Protein AF-A0A3B8W1V2-F1 (afdb_monomer)

pLDDT: mean 96.46, std 4.48, range [6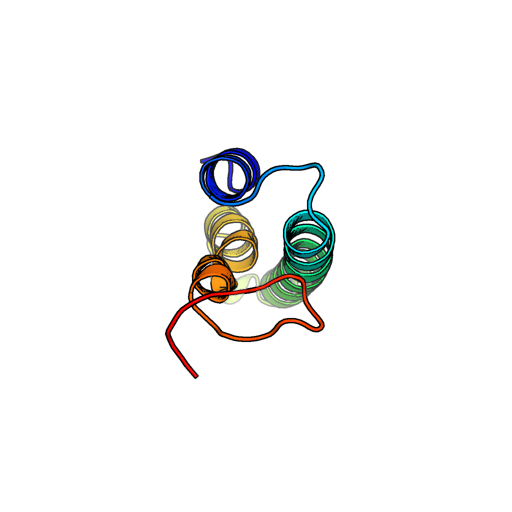4.69, 98.81]

Radius of gyration: 13.99 Å; Cα contacts (8 Å, |Δi|>4): 77; chains: 1; bounding box: 31×23×41 Å

Foldseek 3Di:
DDLLVVLCVPDPPVAQLSVVLQVQLQVQLVVQLVVVVVCVVVVDPNVVSSSCSSCVCSVQLQDCDVVSPRRHPHD

Sequence (75 aa):
MNPVEIIEKYYPVDRDVYKILVAHSRDVATKALQIASMHPEMNLDLKFIEEAAMLHDIGIIYTNAPDLDCHGEYA

Structure (mmCIF, N/CA/C/O backbone):
data_AF-A0A3B8W1V2-F1
#
_entry.id   AF-A0A3B8W1V2-F1
#
loop_
_atom_site.group_PDB
_atom_site.id
_atom_site.type_symbol
_atom_site.label_atom_id
_atom_site.label_alt_id
_atom_site.label_comp_id
_atom_site.label_asym_id
_atom_site.label_entity_id
_atom_site.label_seq_id
_atom_site.pdbx_PDB_ins_code
_atom_site.Cartn_x
_atom_site.Cartn_y
_atom_site.Cartn_z
_atom_site.occupancy
_atom_site.B_iso_or_equiv
_atom_site.auth_seq_id
_atom_site.auth_comp_id
_atom_site.auth_asym_id
_atom_site.auth_atom_id
_atom_site.pdbx_PDB_model_num
ATOM 1 N N . MET A 1 1 ? -6.229 11.580 3.584 1.00 86.00 1 MET A N 1
ATOM 2 C CA . MET A 1 1 ? -5.396 11.568 2.364 1.00 86.00 1 MET A CA 1
ATOM 3 C C . MET A 1 1 ? -5.770 10.322 1.581 1.00 86.00 1 MET A C 1
ATOM 5 O O . MET A 1 1 ? -6.210 9.377 2.214 1.00 86.00 1 MET A O 1
ATOM 9 N N . ASN A 1 2 ? -5.671 10.286 0.253 1.00 95.00 2 ASN A N 1
ATOM 10 C CA . ASN A 1 2 ? -5.913 9.032 -0.466 1.00 95.00 2 ASN A CA 1
ATOM 11 C C . ASN A 1 2 ? -4.573 8.291 -0.644 1.00 95.00 2 ASN A C 1
ATOM 13 O O . ASN A 1 2 ? -3.736 8.761 -1.415 1.00 95.00 2 ASN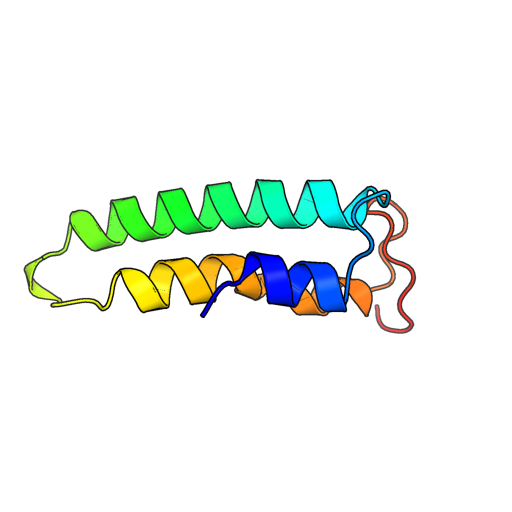 A O 1
ATOM 17 N N . PRO A 1 3 ? -4.317 7.176 0.067 1.00 97.62 3 PRO A N 1
ATOM 18 C CA . PRO A 1 3 ? -3.042 6.472 -0.045 1.00 97.62 3 PRO A CA 1
ATOM 19 C C . PRO A 1 3 ? -2.844 5.843 -1.431 1.00 97.62 3 PRO A C 1
ATOM 21 O O . PRO A 1 3 ? -1.712 5.740 -1.893 1.00 97.62 3 PRO A O 1
ATOM 24 N N . VAL A 1 4 ? -3.927 5.490 -2.135 1.00 97.62 4 VAL A N 1
ATOM 25 C CA . VAL A 1 4 ? -3.849 4.938 -3.496 1.00 97.62 4 VAL A CA 1
ATOM 26 C C . VAL A 1 4 ? -3.307 5.981 -4.473 1.00 97.62 4 VAL A C 1
ATOM 28 O O . VAL A 1 4 ? -2.408 5.664 -5.240 1.00 97.62 4 VAL A O 1
ATOM 31 N N . GLU A 1 5 ? -3.744 7.241 -4.379 1.00 97.50 5 GLU A N 1
ATOM 32 C CA . GLU A 1 5 ? -3.210 8.336 -5.213 1.00 97.50 5 GLU A CA 1
ATOM 33 C C . GLU A 1 5 ? -1.706 8.558 -4.989 1.00 97.50 5 GLU A C 1
ATOM 35 O O . GLU A 1 5 ? -0.974 8.925 -5.909 1.00 97.50 5 GLU A O 1
ATOM 40 N N . ILE A 1 6 ? -1.218 8.320 -3.768 1.00 97.56 6 ILE A N 1
ATOM 41 C CA . ILE A 1 6 ? 0.215 8.407 -3.468 1.00 97.56 6 ILE A CA 1
ATOM 42 C C . ILE A 1 6 ? 0.955 7.224 -4.072 1.00 97.56 6 ILE A C 1
ATOM 44 O O . ILE A 1 6 ? 1.999 7.430 -4.680 1.00 97.56 6 ILE A O 1
ATOM 48 N N . ILE A 1 7 ? 0.430 6.006 -3.950 1.00 98.12 7 ILE A N 1
ATOM 49 C CA . ILE A 1 7 ? 1.025 4.824 -4.583 1.00 98.12 7 ILE A CA 1
ATOM 50 C C . ILE A 1 7 ? 1.102 5.030 -6.103 1.00 98.12 7 ILE A C 1
ATOM 52 O O . ILE A 1 7 ? 2.169 4.865 -6.685 1.00 98.12 7 ILE A O 1
ATOM 56 N N . GLU A 1 8 ? 0.028 5.497 -6.740 1.00 97.25 8 GLU A N 1
ATOM 57 C CA . GLU A 1 8 ? -0.029 5.750 -8.189 1.00 97.25 8 GLU A CA 1
ATOM 58 C C . GLU A 1 8 ? 0.970 6.815 -8.666 1.00 97.25 8 GLU A C 1
ATOM 60 O O . GLU A 1 8 ? 1.404 6.786 -9.817 1.00 97.25 8 GLU A O 1
ATOM 65 N N . LYS A 1 9 ? 1.405 7.724 -7.783 1.00 96.12 9 LYS A N 1
ATOM 66 C CA . LYS A 1 9 ? 2.466 8.695 -8.089 1.00 96.12 9 LYS A CA 1
ATOM 67 C C . LYS A 1 9 ? 3.837 8.037 -8.297 1.00 96.12 9 LYS A C 1
ATOM 69 O O . LYS A 1 9 ? 4.660 8.594 -9.022 1.00 96.12 9 LYS A O 1
ATOM 74 N N . TYR A 1 10 ? 4.100 6.901 -7.652 1.00 95.19 10 TYR A N 1
ATOM 75 C CA . TYR A 1 10 ? 5.396 6.209 -7.707 1.00 95.19 10 TYR A CA 1
ATOM 76 C C . TYR A 1 10 ? 5.348 4.906 -8.515 1.00 95.19 10 TYR A C 1
ATOM 78 O O . TYR A 1 10 ? 6.362 4.501 -9.077 1.00 95.19 10 TYR A O 1
ATOM 86 N N . TYR A 1 11 ? 4.181 4.270 -8.603 1.00 96.62 11 TYR A N 1
ATOM 87 C CA . TYR A 1 11 ? 3.992 2.955 -9.204 1.00 96.62 11 TYR A CA 1
ATOM 88 C C . TYR A 1 11 ? 2.968 3.043 -10.345 1.00 96.62 11 TYR A C 1
ATOM 90 O O . TYR A 1 11 ? 1.771 3.167 -10.074 1.00 96.62 11 TYR A O 1
ATOM 98 N N . PRO A 1 12 ? 3.403 2.966 -11.618 1.00 94.88 12 PRO A N 1
ATOM 99 C CA . PRO A 1 12 ? 2.489 2.856 -12.751 1.00 94.88 12 PRO A CA 1
ATOM 100 C C . PRO A 1 12 ? 1.536 1.659 -12.595 1.00 94.88 12 PRO A C 1
ATOM 102 O O . PRO A 1 12 ? 1.966 0.561 -12.247 1.00 94.88 12 PRO A O 1
ATOM 105 N N . VAL A 1 13 ? 0.241 1.871 -12.848 1.00 95.44 13 VAL A N 1
ATOM 106 C CA . VAL A 1 13 ? -0.830 0.888 -12.569 1.00 95.44 13 VAL A CA 1
ATOM 107 C C . VAL A 1 13 ? -0.772 -0.381 -13.427 1.00 95.44 13 VAL A C 1
ATOM 109 O O . VAL A 1 13 ? -1.383 -1.397 -13.095 1.00 95.44 13 VAL A O 1
ATOM 112 N N . ASP A 1 14 ? -0.065 -0.323 -14.552 1.00 96.06 14 ASP A N 1
ATOM 113 C CA . ASP A 1 14 ? 0.145 -1.432 -15.480 1.00 96.06 14 ASP A CA 1
ATOM 114 C C . ASP A 1 14 ? 1.234 -2.406 -15.009 1.00 96.06 14 ASP A C 1
ATOM 116 O O . ASP A 1 14 ? 1.220 -3.573 -15.413 1.00 96.06 14 ASP A O 1
ATOM 120 N N . ARG A 1 15 ? 2.112 -1.963 -14.103 1.00 96.00 15 ARG A N 1
ATOM 121 C CA . ARG A 1 15 ? 3.188 -2.766 -13.518 1.00 96.00 15 ARG A CA 1
ATOM 122 C C . ARG A 1 15 ? 2.687 -3.782 -12.501 1.00 96.00 15 ARG A C 1
ATOM 124 O O . ARG A 1 15 ? 1.695 -3.567 -11.800 1.00 96.00 15 ARG A O 1
ATOM 131 N N . ASP A 1 16 ? 3.408 -4.889 -12.378 1.00 97.25 16 ASP A N 1
ATOM 132 C CA . ASP A 1 16 ? 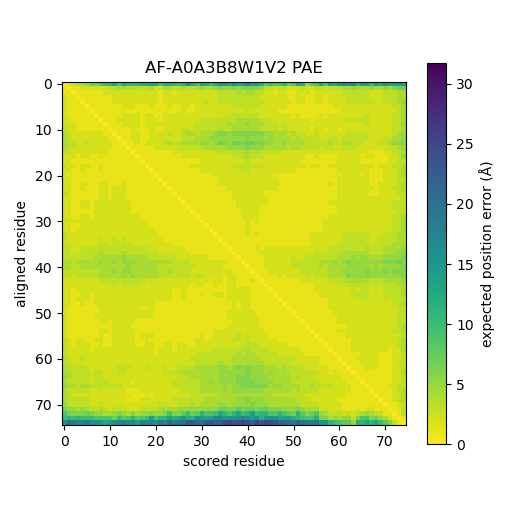3.015 -5.957 -11.458 1.00 97.25 16 ASP A CA 1
ATOM 133 C C . ASP A 1 16 ? 3.304 -5.578 -10.006 1.00 97.25 16 ASP A C 1
ATOM 135 O O . ASP A 1 16 ? 2.473 -5.850 -9.136 1.00 97.25 16 ASP A O 1
ATOM 139 N N . VAL A 1 17 ? 4.379 -4.819 -9.762 1.00 97.25 17 VAL A N 1
ATOM 140 C CA . VAL A 1 17 ? 4.690 -4.270 -8.434 1.00 97.25 17 VAL A CA 1
ATOM 141 C C . VAL A 1 17 ? 3.530 -3.448 -7.865 1.00 97.25 17 VAL A C 1
ATOM 143 O O . VAL A 1 17 ? 3.238 -3.550 -6.676 1.00 97.25 17 VAL A O 1
ATOM 146 N N . TYR A 1 18 ? 2.808 -2.683 -8.697 1.00 98.19 18 TYR A N 1
ATOM 147 C CA . TYR A 1 18 ? 1.649 -1.901 -8.253 1.00 98.19 18 TYR A CA 1
ATOM 148 C C . TYR A 1 18 ? 0.542 -2.818 -7.730 1.00 98.19 18 TYR A C 1
ATOM 150 O O . TYR A 1 18 ? 0.037 -2.627 -6.624 1.00 98.19 18 TYR A O 1
ATOM 158 N N . LYS A 1 19 ? 0.173 -3.838 -8.515 1.00 97.88 19 LYS A N 1
ATOM 159 C CA . LYS A 1 19 ? -0.901 -4.778 -8.162 1.00 97.88 19 LYS A CA 1
ATOM 160 C C . LYS A 1 19 ? -0.550 -5.544 -6.890 1.00 97.88 19 LYS A C 1
ATOM 162 O O . LYS A 1 19 ? -1.409 -5.694 -6.023 1.00 97.88 19 LYS A O 1
ATOM 167 N N . ILE A 1 20 ? 0.704 -5.990 -6.780 1.00 97.75 20 ILE A N 1
ATOM 168 C CA . ILE A 1 20 ? 1.230 -6.709 -5.615 1.00 97.75 20 ILE A CA 1
ATOM 169 C C . ILE A 1 20 ? 1.186 -5.810 -4.378 1.00 97.75 20 ILE A C 1
ATOM 171 O O . ILE A 1 20 ? 0.565 -6.188 -3.385 1.00 97.75 20 ILE A O 1
ATOM 175 N N . LEU A 1 21 ? 1.774 -4.610 -4.452 1.00 98.19 21 LEU A N 1
ATOM 176 C CA . LEU A 1 21 ? 1.823 -3.659 -3.343 1.00 98.19 21 LEU A CA 1
ATOM 177 C C . LEU A 1 21 ? 0.416 -3.290 -2.871 1.00 98.19 21 LEU A C 1
ATOM 179 O O . LEU A 1 21 ? 0.126 -3.399 -1.687 1.00 98.19 21 LEU A O 1
ATOM 183 N N . VAL A 1 22 ? -0.488 -2.909 -3.780 1.00 98.31 22 VAL A N 1
ATOM 184 C CA . VAL A 1 22 ? -1.854 -2.501 -3.416 1.00 98.31 22 VAL A CA 1
ATOM 185 C C . VAL A 1 22 ? -2.644 -3.652 -2.793 1.00 98.31 22 VAL A C 1
ATOM 187 O O . VAL A 1 22 ? -3.361 -3.428 -1.817 1.00 98.31 22 VAL A O 1
ATOM 190 N N . ALA A 1 23 ? -2.542 -4.869 -3.335 1.00 98.44 23 ALA A N 1
ATOM 191 C CA . ALA A 1 23 ? -3.226 -6.031 -2.771 1.00 98.44 23 ALA A CA 1
ATOM 192 C C . ALA A 1 23 ? -2.696 -6.360 -1.367 1.00 98.44 23 ALA A C 1
ATOM 194 O O . ALA A 1 23 ? -3.477 -6.425 -0.419 1.00 98.44 23 ALA A O 1
ATOM 195 N N . HIS A 1 24 ? -1.374 -6.461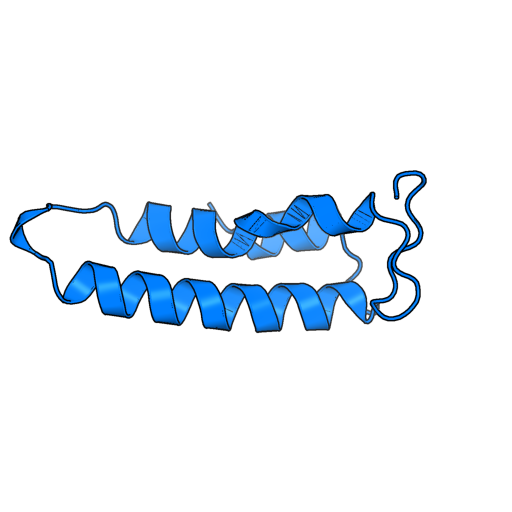 -1.220 1.00 98.31 24 HIS A N 1
ATOM 196 C CA . HIS A 1 24 ? -0.720 -6.718 0.060 1.00 98.31 24 HIS A CA 1
ATOM 197 C C . HIS A 1 24 ? -1.069 -5.653 1.112 1.00 98.31 24 HIS A C 1
ATOM 199 O O . HIS A 1 24 ? -1.523 -5.974 2.210 1.00 98.31 24 HIS A O 1
ATOM 205 N N . SER A 1 25 ? -0.933 -4.377 0.755 1.00 98.62 25 SER A N 1
ATOM 206 C CA . SER A 1 25 ? -1.262 -3.242 1.615 1.00 98.62 25 SER A CA 1
ATOM 207 C C . SER A 1 25 ? -2.719 -3.258 2.090 1.00 98.62 25 SER A C 1
ATOM 209 O O . SER A 1 25 ? -2.984 -2.947 3.251 1.00 98.62 25 SER A O 1
ATOM 211 N N . ARG A 1 26 ? -3.676 -3.664 1.238 1.00 98.69 26 ARG A N 1
ATOM 212 C CA . ARG A 1 26 ? -5.091 -3.815 1.630 1.00 98.69 26 ARG A CA 1
ATOM 213 C C . ARG A 1 26 ? -5.302 -4.940 2.637 1.00 98.69 26 ARG A C 1
ATOM 215 O O . ARG A 1 26 ? -6.083 -4.763 3.575 1.00 98.69 26 ARG A O 1
ATOM 222 N N . ASP A 1 27 ? -4.616 -6.066 2.468 1.00 98.81 27 ASP A N 1
ATOM 223 C CA . ASP A 1 27 ? -4.686 -7.183 3.414 1.00 98.81 27 ASP A CA 1
ATOM 224 C C . ASP A 1 27 ? -4.137 -6.767 4.788 1.00 98.81 27 ASP A C 1
ATOM 226 O O . ASP A 1 27 ? -4.774 -7.012 5.820 1.00 98.81 27 ASP A O 1
ATOM 230 N N . VAL A 1 28 ? -3.005 -6.053 4.807 1.00 98.81 28 VAL A N 1
ATOM 231 C CA . VAL A 1 28 ? -2.405 -5.502 6.033 1.00 98.81 28 VAL A CA 1
ATOM 232 C C . VAL A 1 28 ? -3.325 -4.468 6.682 1.00 98.81 28 VAL A C 1
ATOM 234 O O . VAL A 1 28 ? -3.598 -4.574 7.877 1.00 98.81 28 VAL A O 1
ATOM 237 N N . ALA A 1 29 ? -3.861 -3.512 5.917 1.00 98.75 29 ALA A N 1
ATOM 238 C CA . ALA A 1 29 ? -4.783 -2.497 6.428 1.00 98.75 29 ALA A CA 1
ATOM 239 C C . ALA A 1 29 ? -6.044 -3.131 7.030 1.00 98.75 29 ALA A C 1
ATOM 241 O O . ALA A 1 29 ? -6.430 -2.805 8.153 1.00 98.75 29 ALA A O 1
ATOM 242 N N . THR A 1 30 ? -6.634 -4.110 6.340 1.00 98.81 30 THR A N 1
ATOM 243 C CA . THR A 1 30 ? -7.795 -4.860 6.836 1.00 98.81 30 THR A CA 1
ATOM 244 C C . THR A 1 30 ? -7.477 -5.541 8.163 1.00 98.81 30 THR A C 1
ATOM 246 O O . THR A 1 30 ? -8.244 -5.432 9.122 1.00 98.81 30 THR A O 1
ATOM 249 N N . LYS A 1 31 ? -6.328 -6.221 8.257 1.00 98.81 31 LYS A N 1
ATOM 250 C CA . LYS A 1 31 ? -5.923 -6.910 9.483 1.00 98.81 31 LYS A CA 1
ATOM 251 C C . LYS A 1 31 ? -5.626 -5.938 10.627 1.00 98.81 31 LYS A C 1
ATOM 253 O O . LYS A 1 31 ? -6.023 -6.204 11.762 1.00 98.81 31 LYS A O 1
ATOM 258 N N . ALA A 1 32 ? -4.970 -4.818 10.337 1.00 98.75 32 ALA A N 1
ATOM 259 C CA . ALA A 1 32 ? -4.666 -3.779 11.314 1.00 98.75 32 ALA A CA 1
ATOM 260 C C . ALA A 1 32 ? -5.948 -3.152 11.880 1.00 98.75 32 ALA A C 1
ATOM 262 O O . ALA A 1 32 ? -6.084 -3.036 13.097 1.00 98.75 32 ALA A O 1
ATOM 263 N N . LEU A 1 33 ? -6.924 -2.838 11.022 1.00 98.69 33 LEU A N 1
ATOM 264 C CA . LEU A 1 33 ? -8.232 -2.324 11.435 1.00 98.69 33 LEU A CA 1
ATOM 265 C C . LEU A 1 33 ? -9.025 -3.339 12.263 1.00 98.69 33 LEU A C 1
ATOM 267 O O . LEU A 1 33 ? -9.633 -2.960 13.263 1.00 98.69 33 LEU A O 1
ATOM 271 N N . GLN A 1 34 ? -8.990 -4.627 11.900 1.00 98.69 34 GLN A N 1
ATOM 272 C CA . GLN A 1 34 ? -9.607 -5.688 12.706 1.00 98.69 34 GLN A CA 1
ATOM 273 C C . GLN A 1 34 ? -9.036 -5.703 14.125 1.00 98.69 34 GLN A C 1
ATOM 275 O O . GLN A 1 34 ? -9.801 -5.679 15.086 1.00 98.69 34 GLN A O 1
ATOM 280 N N . ILE A 1 35 ? -7.709 -5.686 14.265 1.00 98.56 35 ILE A N 1
ATOM 281 C CA . ILE A 1 35 ? -7.050 -5.670 15.576 1.00 98.56 35 ILE A CA 1
ATOM 282 C C . ILE A 1 35 ? -7.393 -4.381 16.331 1.00 98.56 35 ILE A C 1
ATOM 284 O O . ILE A 1 35 ? -7.797 -4.446 17.486 1.00 98.56 35 ILE A O 1
ATOM 288 N N . ALA A 1 36 ? -7.310 -3.219 15.680 1.00 98.38 36 ALA A N 1
ATOM 289 C CA . ALA A 1 36 ? -7.634 -1.939 16.307 1.00 98.38 36 ALA A CA 1
ATOM 290 C C . ALA A 1 36 ? -9.090 -1.886 16.806 1.00 98.38 36 ALA A C 1
ATOM 292 O O . ALA A 1 36 ? -9.353 -1.380 17.895 1.00 98.38 36 ALA A O 1
ATOM 293 N N . SER A 1 37 ? -10.032 -2.474 16.060 1.00 96.81 37 SER A N 1
ATOM 294 C CA . SER A 1 37 ? -11.445 -2.552 16.454 1.00 96.81 37 SER A CA 1
ATOM 295 C C . SER A 1 37 ? -11.698 -3.437 17.681 1.00 96.81 37 SER A C 1
ATOM 297 O O . SER A 1 37 ? -12.689 -3.238 18.381 1.00 96.81 37 SER A O 1
ATOM 299 N N . MET A 1 38 ? -10.797 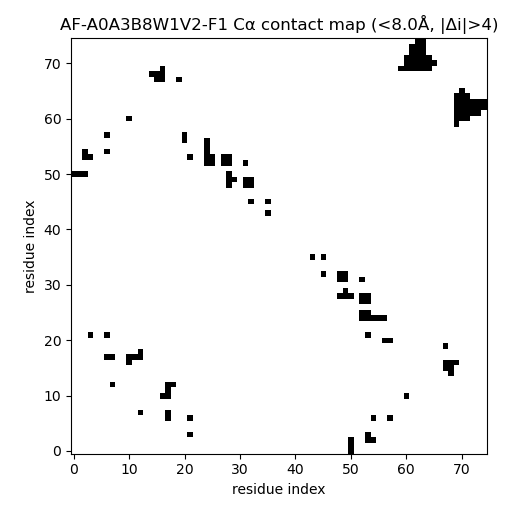-4.3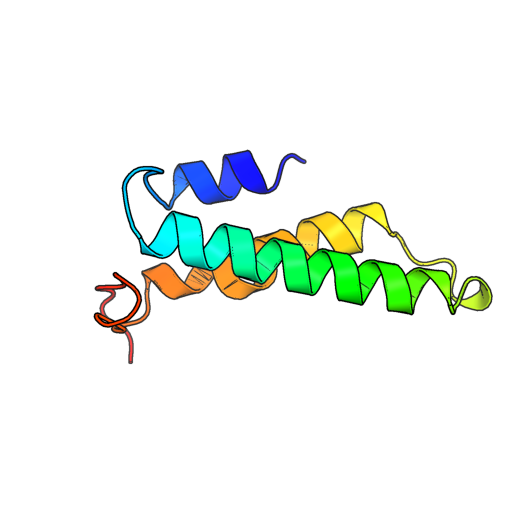84 17.973 1.00 98.19 38 MET A N 1
ATOM 300 C CA . MET A 1 38 ? -10.854 -5.218 19.179 1.00 98.19 38 MET A CA 1
ATOM 301 C C . MET A 1 38 ? -10.392 -4.475 20.440 1.00 98.19 38 MET A C 1
ATOM 303 O O . MET A 1 38 ? -10.626 -4.979 21.536 1.00 98.19 38 MET A O 1
ATOM 307 N N . HIS A 1 39 ? -9.775 -3.298 20.289 1.00 97.75 39 HIS A N 1
ATOM 308 C CA . HIS A 1 39 ? -9.183 -2.512 21.374 1.00 97.75 39 HIS A CA 1
ATOM 309 C C . HIS A 1 39 ? -9.768 -1.086 21.462 1.00 97.75 39 HIS A C 1
ATOM 311 O O . HIS A 1 39 ? -9.033 -0.097 21.333 1.00 97.75 39 HIS A O 1
ATOM 317 N N . PRO A 1 40 ? -11.093 -0.925 21.673 1.00 96.06 40 PRO A N 1
ATOM 318 C CA . PRO A 1 40 ? -11.718 0.395 21.774 1.00 96.06 40 PRO A CA 1
ATOM 319 C C . PRO A 1 40 ? -11.171 1.236 22.940 1.00 96.06 40 PRO A C 1
ATOM 321 O O . PRO A 1 40 ? -11.202 2.464 22.877 1.00 96.06 40 PRO A O 1
ATOM 324 N N . GLU A 1 41 ? -10.627 0.603 23.983 1.00 98.38 41 GLU A N 1
ATOM 325 C CA . GLU A 1 41 ? -10.002 1.265 25.131 1.00 98.38 41 GLU A CA 1
ATOM 326 C C . GLU A 1 41 ? -8.779 2.113 24.761 1.00 98.38 41 GLU A C 1
ATOM 328 O O . GLU A 1 41 ? -8.423 3.031 25.497 1.00 98.38 41 GLU A O 1
ATOM 333 N N . MET A 1 42 ? -8.144 1.825 23.622 1.00 97.75 42 MET A N 1
ATOM 334 C CA . MET A 1 42 ? -6.949 2.533 23.167 1.00 97.75 42 MET A CA 1
ATOM 335 C C . MET A 1 42 ? -7.263 3.828 22.404 1.00 97.75 42 MET A C 1
ATOM 337 O O . MET A 1 42 ? -6.343 4.601 22.147 1.00 97.75 42 MET A O 1
ATOM 341 N N . ASN A 1 43 ? -8.532 4.078 22.046 1.00 97.12 43 ASN A N 1
ATOM 342 C CA . ASN A 1 43 ? -8.974 5.258 21.288 1.00 97.12 43 ASN A CA 1
ATOM 343 C C . ASN A 1 43 ? -8.095 5.545 20.049 1.00 97.12 43 ASN A C 1
ATOM 345 O O . ASN A 1 43 ? -7.609 6.660 19.845 1.00 97.12 43 ASN A O 1
ATOM 349 N N . LEU A 1 44 ? -7.837 4.498 19.260 1.00 98.19 44 LEU A N 1
ATOM 350 C CA . LEU A 1 44 ? -6.941 4.545 18.106 1.00 98.19 44 LEU A CA 1
ATOM 351 C C . LEU A 1 44 ? -7.549 5.332 16.940 1.00 98.19 44 LEU A C 1
ATOM 353 O O . LEU A 1 44 ? -8.737 5.209 16.639 1.00 98.19 44 LEU A O 1
ATOM 357 N N . ASP A 1 45 ? -6.704 6.072 16.220 1.00 98.06 45 ASP A N 1
ATOM 358 C CA . ASP A 1 45 ? -7.084 6.702 14.955 1.00 98.06 45 ASP A CA 1
ATOM 359 C C . ASP A 1 45 ? -7.119 5.649 13.837 1.00 98.06 45 ASP A C 1
ATOM 361 O O . ASP A 1 45 ? -6.111 5.345 13.195 1.00 98.06 45 ASP A O 1
ATOM 365 N N . LEU A 1 46 ? -8.302 5.071 13.620 1.00 97.88 46 LEU A N 1
ATOM 366 C CA . LEU A 1 46 ? -8.514 4.030 12.612 1.00 97.88 46 LEU A CA 1
ATOM 367 C C . LEU A 1 46 ? -8.195 4.517 11.197 1.00 97.88 46 LEU A C 1
ATOM 369 O O . LEU A 1 46 ? -7.660 3.756 10.395 1.00 97.88 46 LEU A O 1
ATOM 373 N N . LYS A 1 47 ? -8.482 5.786 10.896 1.00 97.88 47 LYS A N 1
ATOM 374 C CA . LYS A 1 47 ? -8.210 6.355 9.577 1.00 97.88 47 LYS A CA 1
ATOM 375 C C . LYS A 1 47 ? -6.709 6.459 9.342 1.00 97.88 47 LYS A C 1
ATOM 377 O O . LYS A 1 47 ? -6.231 6.076 8.280 1.00 97.88 47 LYS A O 1
ATOM 382 N N . PHE A 1 48 ? -5.964 6.936 10.336 1.00 98.12 48 PHE A N 1
ATOM 383 C CA . PHE A 1 48 ? -4.510 6.983 10.242 1.00 98.12 48 PHE A CA 1
ATOM 384 C C . PHE A 1 48 ? -3.901 5.581 10.116 1.00 98.12 48 PHE A C 1
ATOM 386 O O . PHE A 1 48 ? -2.991 5.393 9.316 1.00 98.12 48 PHE A O 1
ATOM 393 N N . ILE A 1 49 ? -4.421 4.585 10.844 1.00 98.56 49 ILE A N 1
ATOM 394 C CA . ILE A 1 49 ? -3.969 3.189 10.726 1.00 98.56 49 ILE A CA 1
ATOM 395 C C . ILE A 1 49 ? -4.180 2.659 9.307 1.00 98.56 49 ILE A C 1
ATOM 397 O O . ILE A 1 49 ? -3.260 2.068 8.747 1.00 98.56 49 ILE A O 1
ATOM 401 N N . GLU A 1 50 ? -5.356 2.876 8.718 1.00 98.62 50 GLU A N 1
ATOM 402 C CA . GLU A 1 50 ? -5.638 2.472 7.338 1.00 98.62 50 GLU A CA 1
ATOM 403 C C . GLU A 1 50 ? -4.684 3.154 6.348 1.00 98.62 50 GLU A C 1
ATOM 405 O O . GLU A 1 50 ? -4.025 2.482 5.554 1.00 98.62 50 GLU A O 1
ATOM 410 N N . GLU A 1 51 ? -4.563 4.484 6.425 1.00 98.62 51 GLU A N 1
ATOM 411 C CA . GLU A 1 51 ? -3.694 5.273 5.546 1.00 98.62 51 GLU A CA 1
ATOM 412 C C . GLU A 1 51 ? -2.217 4.850 5.679 1.00 98.62 51 GLU A C 1
ATOM 414 O O . GLU A 1 51 ? -1.530 4.689 4.669 1.00 98.62 51 GLU A O 1
ATOM 419 N N . ALA A 1 52 ? -1.731 4.623 6.903 1.00 98.25 52 ALA A N 1
ATOM 420 C CA . ALA A 1 52 ? -0.355 4.214 7.176 1.00 98.25 52 ALA A CA 1
ATOM 421 C C . ALA A 1 52 ? -0.079 2.770 6.741 1.00 98.25 52 ALA A C 1
ATOM 423 O O . ALA A 1 52 ? 0.942 2.513 6.107 1.00 98.25 52 ALA A O 1
ATOM 424 N N . ALA A 1 53 ? -0.991 1.835 7.021 1.00 98.69 53 ALA A N 1
ATOM 425 C CA . ALA A 1 53 ? -0.869 0.448 6.580 1.00 98.69 53 ALA A CA 1
ATOM 426 C C . ALA A 1 53 ? -0.836 0.350 5.051 1.00 98.69 53 ALA A C 1
ATOM 428 O O . ALA A 1 53 ? -0.047 -0.415 4.497 1.00 98.69 53 ALA A O 1
ATOM 429 N N . MET A 1 54 ? -1.622 1.182 4.361 1.00 98.62 54 MET A N 1
ATOM 430 C CA . MET A 1 54 ? -1.599 1.223 2.903 1.00 98.62 54 MET A CA 1
ATOM 431 C C . MET A 1 54 ? -0.242 1.659 2.329 1.00 98.62 54 MET A C 1
ATOM 433 O O . MET A 1 54 ? 0.131 1.214 1.244 1.00 98.62 54 MET A O 1
ATOM 437 N N . LEU A 1 55 ? 0.498 2.508 3.049 1.00 98.56 55 LEU A N 1
ATOM 438 C CA . LEU A 1 55 ? 1.748 3.129 2.595 1.00 98.56 55 LEU A CA 1
ATOM 439 C C . LEU A 1 55 ? 3.015 2.521 3.214 1.00 98.56 55 LEU A C 1
ATOM 441 O O . LEU A 1 55 ? 4.109 2.961 2.865 1.00 98.56 55 LEU A O 1
ATOM 445 N N . HIS A 1 56 ? 2.898 1.549 4.122 1.00 98.50 56 HIS A N 1
ATOM 446 C CA . HIS A 1 56 ? 4.022 1.100 4.952 1.00 98.50 56 HIS A CA 1
ATOM 447 C C . HIS A 1 56 ? 5.227 0.590 4.139 1.00 98.50 56 HIS A C 1
ATOM 449 O O . HIS A 1 56 ? 6.363 0.917 4.474 1.00 98.50 56 HIS A O 1
ATOM 455 N N . ASP A 1 57 ? 4.963 -0.102 3.027 1.00 97.88 57 ASP A N 1
ATOM 456 C CA . ASP A 1 57 ? 5.967 -0.689 2.130 1.00 97.88 57 ASP A CA 1
ATOM 457 C C . ASP A 1 57 ? 6.180 0.114 0.835 1.00 97.88 57 ASP A C 1
ATOM 459 O O . ASP A 1 57 ? 6.782 -0.365 -0.126 1.00 97.88 57 ASP A O 1
ATOM 463 N N . ILE A 1 58 ? 5.747 1.379 0.782 1.00 97.00 58 ILE A N 1
ATOM 464 C CA . ILE A 1 58 ? 5.886 2.219 -0.423 1.00 97.00 58 ILE A CA 1
ATOM 465 C C . ILE A 1 58 ? 7.348 2.408 -0.876 1.00 97.00 58 ILE A C 1
ATOM 467 O O . ILE A 1 58 ? 7.601 2.793 -2.016 1.00 97.00 58 ILE A O 1
ATOM 471 N N . GLY A 1 59 ? 8.324 2.130 -0.010 1.00 96.31 59 GLY A N 1
ATOM 472 C CA . GLY A 1 59 ? 9.749 2.186 -0.334 1.00 96.31 59 GLY A CA 1
ATOM 473 C C . GLY A 1 59 ? 10.271 1.030 -1.198 1.00 96.31 59 GLY A C 1
ATOM 474 O O . GLY A 1 59 ? 11.385 1.144 -1.702 1.00 96.31 59 GLY A O 1
ATOM 475 N N . ILE A 1 60 ? 9.502 -0.049 -1.408 1.00 95.88 60 ILE A N 1
ATOM 476 C CA . ILE A 1 60 ? 9.986 -1.274 -2.076 1.00 95.88 60 ILE A CA 1
ATOM 477 C C . ILE A 1 60 ? 10.455 -1.056 -3.526 1.00 95.88 60 ILE A C 1
ATOM 479 O O . ILE A 1 60 ? 11.280 -1.814 -4.027 1.00 95.88 60 ILE A O 1
ATOM 483 N N . ILE A 1 61 ? 10.008 0.013 -4.195 1.00 94.31 61 ILE A N 1
ATOM 484 C CA . ILE A 1 61 ? 10.491 0.422 -5.528 1.00 94.31 61 ILE A CA 1
ATOM 485 C C . ILE A 1 61 ? 12.006 0.644 -5.586 1.00 94.31 61 ILE A C 1
ATOM 487 O O . ILE A 1 61 ? 12.610 0.498 -6.647 1.00 94.31 61 ILE A O 1
ATOM 491 N N . TYR A 1 62 ? 12.620 0.998 -4.456 1.00 95.19 62 TYR A N 1
ATOM 492 C CA . TYR A 1 62 ? 14.057 1.227 -4.347 1.00 95.19 62 TYR A CA 1
ATOM 493 C C . TYR A 1 62 ? 14.845 -0.064 -4.086 1.00 95.19 62 TYR A C 1
ATOM 495 O O . TYR A 1 62 ? 16.070 -0.060 -4.194 1.00 95.19 62 TYR A O 1
ATOM 503 N N . THR A 1 63 ? 14.165 -1.172 -3.803 1.00 95.50 63 THR A N 1
ATOM 504 C CA . THR A 1 63 ? 14.789 -2.476 -3.595 1.00 95.50 63 THR A CA 1
ATOM 505 C C . THR A 1 63 ? 15.002 -3.192 -4.930 1.00 95.50 63 THR A C 1
ATOM 507 O O . THR A 1 63 ? 14.159 -3.150 -5.829 1.00 95.50 63 THR A O 1
ATOM 510 N N . ASN A 1 64 ? 16.124 -3.890 -5.069 1.00 96.44 64 ASN A N 1
ATOM 511 C CA . ASN A 1 64 ? 16.377 -4.798 -6.177 1.00 96.44 64 ASN A CA 1
ATOM 512 C C . ASN A 1 64 ? 15.679 -6.142 -5.918 1.00 96.44 64 ASN A C 1
ATOM 514 O O . ASN A 1 64 ? 16.288 -7.088 -5.419 1.00 96.44 64 ASN A O 1
ATOM 518 N N . ALA A 1 65 ? 14.390 -6.216 -6.251 1.00 95.12 65 ALA A N 1
ATOM 519 C CA . ALA A 1 65 ? 13.581 -7.430 -6.157 1.00 95.12 65 ALA A CA 1
ATOM 520 C C . ALA A 1 65 ? 12.855 -7.695 -7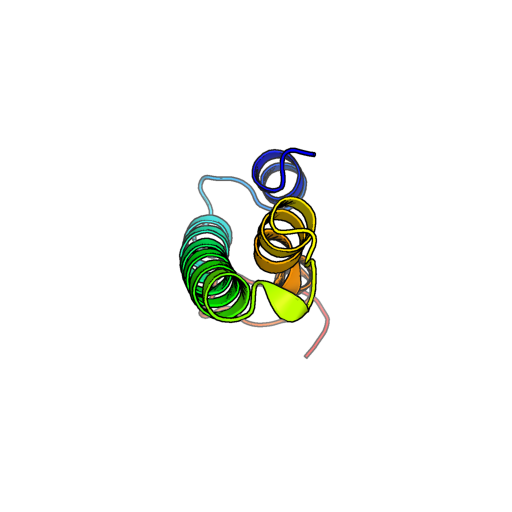.491 1.00 95.12 65 ALA A C 1
ATOM 522 O O . ALA A 1 65 ? 11.652 -7.440 -7.601 1.00 95.12 65 ALA A O 1
ATOM 523 N N . PRO A 1 66 ? 13.561 -8.205 -8.521 1.00 95.44 66 PRO A N 1
ATOM 524 C CA . PRO A 1 66 ? 12.994 -8.380 -9.859 1.00 95.44 66 PRO A CA 1
ATOM 525 C C . PRO A 1 66 ? 11.776 -9.308 -9.901 1.00 95.44 66 PRO A C 1
ATOM 527 O O . PRO A 1 66 ? 10.880 -9.087 -10.709 1.00 95.44 66 PRO A O 1
ATOM 530 N N . ASP A 1 67 ? 11.703 -10.292 -9.000 1.00 95.62 67 ASP A N 1
ATOM 531 C CA . ASP A 1 67 ? 10.558 -11.209 -8.873 1.00 95.62 67 ASP A CA 1
ATOM 532 C C . ASP A 1 67 ? 9.254 -10.494 -8.476 1.00 95.62 67 ASP A C 1
ATOM 534 O O . ASP A 1 67 ? 8.163 -11.027 -8.673 1.00 95.62 67 ASP A O 1
ATOM 538 N N . LEU A 1 68 ? 9.364 -9.282 -7.923 1.00 94.69 68 LEU A N 1
ATOM 539 C CA . LEU A 1 68 ? 8.245 -8.409 -7.575 1.00 94.69 68 LEU A CA 1
ATOM 540 C C . LEU A 1 68 ? 8.065 -7.259 -8.572 1.00 94.69 68 LEU A C 1
ATOM 542 O O . LEU A 1 68 ? 7.266 -6.372 -8.296 1.00 94.69 68 LEU A O 1
ATOM 546 N N . ASP A 1 69 ? 8.798 -7.245 -9.694 1.00 97.06 69 ASP A N 1
ATOM 547 C CA . ASP A 1 69 ? 8.888 -6.100 -10.611 1.00 97.06 69 ASP A CA 1
ATOM 548 C C . ASP A 1 69 ? 9.463 -4.842 -9.911 1.00 97.06 69 ASP A C 1
ATOM 550 O O . ASP A 1 69 ? 9.062 -3.705 -10.161 1.00 97.06 69 ASP A O 1
ATOM 554 N N . CYS A 1 70 ? 10.443 -5.019 -9.016 1.00 96.00 70 CYS A N 1
ATOM 555 C CA . CYS A 1 70 ? 11.243 -3.929 -8.448 1.00 96.00 70 CYS A CA 1
ATOM 556 C C . CYS A 1 70 ? 12.683 -3.977 -8.978 1.00 96.00 70 CYS A C 1
ATOM 558 O O . CYS A 1 70 ? 13.343 -5.014 -8.934 1.00 96.00 70 CYS A O 1
ATOM 560 N N . HIS A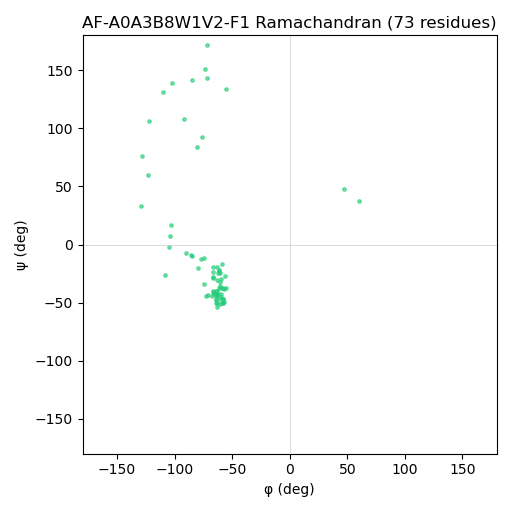 1 71 ? 13.191 -2.835 -9.447 1.00 95.06 71 HIS A N 1
ATOM 561 C CA . HIS A 1 71 ? 14.515 -2.712 -10.075 1.00 95.06 71 HIS A CA 1
ATOM 562 C C . HIS A 1 71 ? 15.341 -1.576 -9.464 1.00 95.06 71 HIS A C 1
ATOM 564 O O . HIS A 1 71 ? 16.070 -0.881 -10.171 1.00 95.06 71 HIS A O 1
ATOM 570 N N . GLY A 1 72 ? 15.170 -1.329 -8.165 1.00 93.06 72 GLY A N 1
ATOM 571 C CA . GLY A 1 72 ? 15.922 -0.290 -7.477 1.00 93.06 72 GLY A CA 1
ATOM 572 C C . GLY A 1 72 ? 17.396 -0.651 -7.272 1.00 93.06 72 GLY A C 1
ATOM 573 O O . GLY A 1 72 ? 17.834 -1.767 -7.546 1.00 93.06 72 GLY A O 1
ATOM 574 N N . GLU A 1 73 ? 18.176 0.318 -6.797 1.00 92.94 73 GLU A N 1
ATOM 575 C CA . GLU A 1 73 ? 19.634 0.188 -6.654 1.00 92.94 73 GLU A CA 1
ATOM 576 C C . GLU A 1 73 ? 20.072 -0.374 -5.290 1.00 92.94 73 GLU A C 1
ATOM 578 O O . GLU A 1 73 ? 21.255 -0.652 -5.091 1.00 92.94 73 GLU A O 1
ATOM 583 N N . TYR A 1 74 ? 19.142 -0.546 -4.347 1.00 82.81 74 TYR A N 1
ATOM 584 C CA . TYR A 1 74 ? 19.436 -1.001 -2.988 1.00 82.81 74 TYR A CA 1
ATOM 585 C C . TYR A 1 74 ? 19.076 -2.482 -2.818 1.00 82.81 74 TYR A C 1
ATOM 587 O O . TYR A 1 74 ? 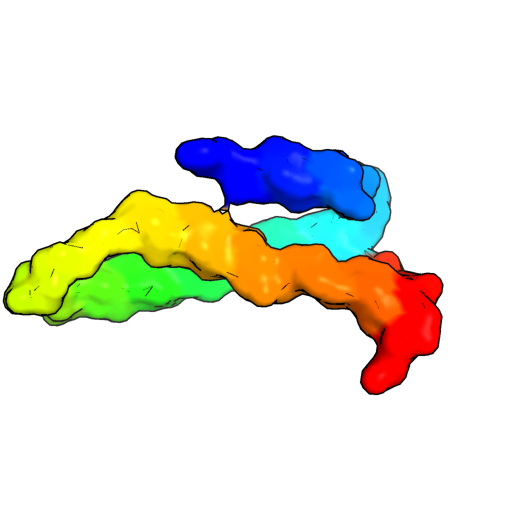18.052 -2.934 -3.326 1.00 82.81 74 TYR A O 1
ATOM 595 N N . ALA A 1 75 ? 19.920 -3.239 -2.115 1.00 64.69 75 ALA A N 1
ATOM 596 C CA . ALA A 1 75 ? 19.705 -4.651 -1.788 1.00 64.69 75 ALA A CA 1
ATOM 597 C C . ALA A 1 75 ? 19.300 -4.817 -0.322 1.00 64.69 75 ALA A C 1
ATOM 599 O O . ALA A 1 75 ? 19.883 -4.095 0.522 1.00 64.69 75 ALA A O 1
#

Nearest PDB structures (foldseek):
  6axf-assembly8_O  TM=3.041E-01  e=8.648E+00  Homo sapiens

Solvent-accessible surface area (backbone atoms only — not comparable to full-atom values): 4303 Å² total; per-residue (Å²): 131,66,49,64,65,56,48,54,74,79,32,59,80,88,42,62,32,35,54,50,51,54,52,52,18,50,54,48,19,52,52,52,50,55,56,51,68,75,40,66,90,69,71,68,62,61,66,59,48,39,44,46,37,50,46,70,68,70,66,51,60,46,29,55,39,65,96,52,65,16,81,25,92,40,128

Mean predicted aligned error: 2.61 Å

Secondary structure (DSSP, 8-state):
--HHHHHHHHS-TTSHHHHHHHHHHHHHHHHHHHHHHT-GGG---HHHHHHHHHHTTGGGGGBEEGGGTEE-SB-